Protein AF-E9HU15-F1 (afdb_monomer_lite)

Organism: Daphnia pulex (NCBI:txid6669)

pLDDT: mean 84.48, std 13.47, range [35.84, 94.94]

Secondary structure (DSSP, 8-state):
-------SEEEEE---GGG-HHHHHHSTT--SSHHHHHHHHHHTHHHHHHHHHHHHHHHIIIIIHHHS-EEEEEEEEE--SSSS-EEEEEEEETT--SHHHHHHHHHHHHHHHHHHT-HHHHTTS-HHHHHHHHHHHHHHHHHHTT-------PPP----

Structure (mmCIF, N/CA/C/O backbone):
data_AF-E9HU15-F1
#
_entry.id   AF-E9HU15-F1
#
loop_
_atom_site.group_PDB
_atom_site.id
_atom_site.type_symbol
_atom_site.label_atom_id
_atom_site.label_alt_id
_atom_site.label_comp_id
_atom_site.label_asym_id
_atom_site.label_entity_id
_atom_site.label_seq_id
_atom_site.pdbx_PDB_ins_code
_atom_site.Cartn_x
_atom_site.Cartn_y
_atom_site.Cartn_z
_atom_site.occupancy
_atom_site.B_iso_or_equiv
_atom_site.auth_seq_id
_atom_site.auth_comp_id
_atom_site.auth_asym_id
_atom_site.auth_atom_id
_atom_site.pdbx_PDB_model_num
ATOM 1 N N . MET A 1 1 ? -21.144 1.576 -4.365 1.00 52.25 1 MET A N 1
ATOM 2 C CA . MET A 1 1 ? -19.804 1.026 -4.049 1.00 52.25 1 MET A CA 1
ATOM 3 C C . MET A 1 1 ? -19.898 0.288 -2.727 1.00 52.25 1 MET A C 1
ATOM 5 O O . MET A 1 1 ? -20.502 0.827 -1.812 1.00 52.25 1 MET A O 1
ATOM 9 N N . GLN A 1 2 ? -19.369 -0.933 -2.640 1.00 74.06 2 GLN A N 1
ATOM 10 C CA . GLN A 1 2 ? -19.404 -1.744 -1.419 1.00 74.06 2 GLN A CA 1
ATOM 11 C C . GLN A 1 2 ? -18.065 -1.609 -0.682 1.00 74.06 2 GLN A C 1
ATOM 13 O O . GLN A 1 2 ? -17.012 -1.780 -1.296 1.00 74.06 2 GLN A O 1
ATOM 18 N N . GLN A 1 3 ? -18.098 -1.280 0.610 1.00 79.62 3 GLN A N 1
ATOM 19 C CA . GLN A 1 3 ? -16.902 -1.211 1.453 1.00 79.62 3 GLN A CA 1
ATOM 20 C C . GLN A 1 3 ? -16.313 -2.621 1.640 1.00 79.62 3 GLN A C 1
ATOM 22 O O . GLN A 1 3 ? -17.047 -3.558 1.942 1.00 79.62 3 GLN A O 1
ATOM 27 N N . LYS A 1 4 ? -14.995 -2.776 1.446 1.00 83.12 4 LYS A N 1
ATOM 28 C CA . LYS A 1 4 ? -14.285 -4.076 1.416 1.00 83.12 4 LYS A CA 1
ATOM 29 C C . LYS A 1 4 ? -13.717 -4.540 2.773 1.00 83.12 4 LYS A C 1
ATOM 31 O O . LYS A 1 4 ? -13.042 -5.560 2.830 1.00 83.12 4 LYS A O 1
ATOM 36 N N . GLY A 1 5 ? -14.016 -3.829 3.862 1.00 85.69 5 GLY A N 1
ATOM 37 C CA . GLY A 1 5 ? -13.499 -4.135 5.204 1.00 85.69 5 GLY A CA 1
ATOM 38 C C . GLY A 1 5 ? -12.056 -3.665 5.436 1.00 85.69 5 GLY A C 1
ATOM 39 O O . GLY A 1 5 ? -11.519 -2.878 4.656 1.00 85.69 5 GLY A O 1
ATOM 40 N N . LEU A 1 6 ? -11.450 -4.108 6.543 1.00 89.12 6 LEU A N 1
ATOM 41 C CA . LEU A 1 6 ? -10.059 -3.801 6.906 1.00 89.12 6 LEU A CA 1
ATOM 42 C C . LEU A 1 6 ? -9.081 -4.671 6.114 1.00 89.12 6 LEU A C 1
ATOM 44 O O . LEU A 1 6 ? -9.327 -5.861 5.924 1.00 89.12 6 LEU A O 1
ATOM 48 N N . GLY A 1 7 ? -7.961 -4.086 5.696 1.00 90.31 7 GLY A N 1
ATOM 49 C CA . GLY A 1 7 ? -6.851 -4.842 5.121 1.00 90.31 7 GLY A CA 1
ATOM 50 C C . GLY A 1 7 ? -5.990 -5.520 6.183 1.00 90.31 7 GLY A C 1
ATOM 51 O O . GLY A 1 7 ? -5.986 -5.127 7.346 1.00 90.31 7 GLY A O 1
ATOM 52 N N . THR A 1 8 ? -5.237 -6.523 5.748 1.00 90.81 8 THR A N 1
ATOM 53 C CA . THR A 1 8 ? -4.236 -7.244 6.542 1.00 90.81 8 THR A CA 1
ATOM 54 C C . THR A 1 8 ? -2.963 -6.423 6.719 1.00 90.81 8 THR A C 1
ATOM 56 O O . THR A 1 8 ? -2.387 -6.413 7.802 1.00 90.81 8 THR A O 1
ATOM 59 N N . ALA A 1 9 ? -2.510 -5.736 5.667 1.00 87.44 9 ALA A N 1
ATOM 60 C CA . ALA A 1 9 ? -1.268 -4.972 5.702 1.00 87.44 9 ALA A CA 1
ATOM 61 C C . ALA A 1 9 ? -1.356 -3.693 4.868 1.00 87.44 9 ALA A C 1
ATOM 63 O O . ALA A 1 9 ? -2.019 -3.647 3.827 1.00 87.44 9 ALA A O 1
ATOM 64 N N . PHE A 1 10 ? -0.644 -2.670 5.333 1.00 88.25 10 PHE A N 1
ATOM 65 C CA . PHE A 1 10 ? -0.341 -1.463 4.576 1.00 88.25 10 PHE A CA 1
ATOM 66 C C . PHE A 1 10 ? 1.046 -1.602 3.947 1.00 88.25 10 PHE A C 1
ATOM 68 O O . PHE A 1 10 ? 1.939 -2.209 4.538 1.00 88.25 10 PHE A O 1
ATOM 75 N N . PHE A 1 11 ? 1.235 -1.035 2.762 1.00 87.69 11 PHE A N 1
ATOM 76 C CA . PHE A 1 11 ? 2.534 -1.001 2.107 1.00 87.69 11 PHE A CA 1
ATOM 77 C C . PHE A 1 11 ? 2.791 0.348 1.443 1.00 87.69 11 PHE A C 1
ATOM 79 O O . PHE A 1 11 ? 1.875 1.017 0.955 1.00 87.69 11 PHE A O 1
ATOM 86 N N . THR A 1 12 ? 4.076 0.668 1.334 1.00 88.81 12 THR A N 1
ATOM 87 C CA . THR A 1 12 ? 4.590 1.738 0.485 1.00 88.81 12 THR A CA 1
ATOM 88 C C . THR A 1 12 ? 5.645 1.142 -0.434 1.00 88.81 12 THR A C 1
ATOM 90 O O . THR A 1 12 ? 6.555 0.455 0.025 1.00 88.81 12 THR A O 1
ATOM 93 N N . VAL A 1 13 ? 5.535 1.399 -1.735 1.00 87.81 13 VAL A N 1
ATOM 94 C CA . VAL A 1 13 ? 6.562 1.036 -2.716 1.00 87.81 13 VAL A CA 1
ATOM 95 C C . VAL A 1 13 ? 7.114 2.312 -3.3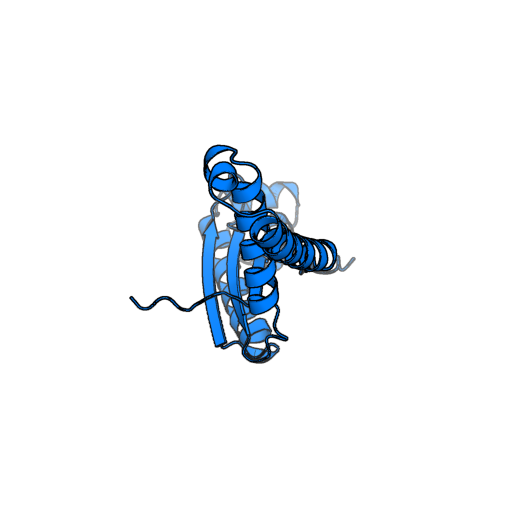26 1.00 87.81 13 VAL A C 1
ATOM 97 O O . VAL A 1 13 ? 6.371 3.111 -3.894 1.00 87.81 13 VAL A O 1
ATOM 100 N N . SER A 1 14 ? 8.425 2.487 -3.218 1.00 86.69 14 SER A N 1
ATOM 101 C CA . SER A 1 14 ? 9.177 3.551 -3.875 1.00 86.69 14 SER A CA 1
ATOM 102 C C . SER A 1 14 ? 10.130 2.958 -4.907 1.00 86.69 14 SER A C 1
ATOM 104 O O . SER A 1 14 ? 10.404 1.754 -4.919 1.00 86.69 14 SER A O 1
ATOM 106 N N . PHE A 1 15 ? 10.629 3.803 -5.803 1.00 86.00 15 PHE A N 1
ATOM 107 C CA . PHE A 1 15 ? 11.516 3.372 -6.869 1.00 86.00 15 PHE A CA 1
ATOM 108 C C . PHE A 1 15 ? 12.738 4.267 -6.962 1.00 86.00 15 PHE A C 1
ATOM 110 O O . PHE A 1 15 ? 12.636 5.480 -7.097 1.00 86.00 15 PHE A O 1
ATOM 117 N N . ALA A 1 16 ? 13.909 3.635 -6.897 1.00 87.44 16 ALA A N 1
ATOM 118 C CA . ALA A 1 16 ? 15.199 4.286 -7.073 1.00 87.44 16 ALA A CA 1
ATOM 119 C C . ALA A 1 16 ? 15.486 4.493 -8.570 1.00 87.44 16 ALA A C 1
ATOM 121 O O . ALA A 1 16 ? 16.390 3.879 -9.141 1.00 87.44 16 ALA A O 1
ATOM 122 N N . ASP A 1 17 ? 14.680 5.331 -9.211 1.00 86.94 17 ASP A N 1
ATOM 123 C CA . ASP A 1 17 ? 14.715 5.628 -10.643 1.00 86.94 17 ASP A CA 1
ATOM 124 C C . ASP A 1 17 ? 16.102 6.062 -11.140 1.00 86.94 17 ASP A C 1
ATOM 126 O O . ASP A 1 17 ? 16.618 5.449 -12.072 1.00 86.94 17 ASP A O 1
ATOM 130 N N . ASN A 1 18 ? 16.776 6.983 -10.443 1.00 86.81 18 ASN A N 1
ATOM 131 C CA . ASN A 1 18 ? 18.135 7.450 -10.778 1.00 86.81 18 ASN A CA 1
ATOM 132 C C . ASN A 1 18 ? 19.213 6.350 -10.708 1.00 86.81 18 ASN A C 1
ATOM 134 O O . ASN A 1 18 ? 20.322 6.491 -11.236 1.00 86.81 18 ASN A O 1
ATOM 138 N N . HIS A 1 19 ? 18.916 5.243 -10.029 1.00 86.62 19 HIS A N 1
ATOM 139 C CA . HIS A 1 19 ? 19.810 4.095 -9.897 1.00 86.62 19 HIS A CA 1
ATOM 140 C C . HIS A 1 19 ? 19.419 2.937 -10.825 1.00 86.62 19 HIS A C 1
ATOM 142 O O . HIS A 1 19 ? 20.127 1.932 -10.891 1.00 86.62 19 HIS A O 1
ATOM 148 N N . SER A 1 20 ? 18.322 3.063 -11.574 1.00 87.50 20 SER A N 1
ATOM 149 C CA . SER A 1 20 ? 17.823 2.012 -12.455 1.00 87.50 20 SER A CA 1
ATOM 150 C C . SER A 1 20 ? 18.496 2.068 -13.827 1.00 87.50 20 SER A C 1
ATOM 152 O 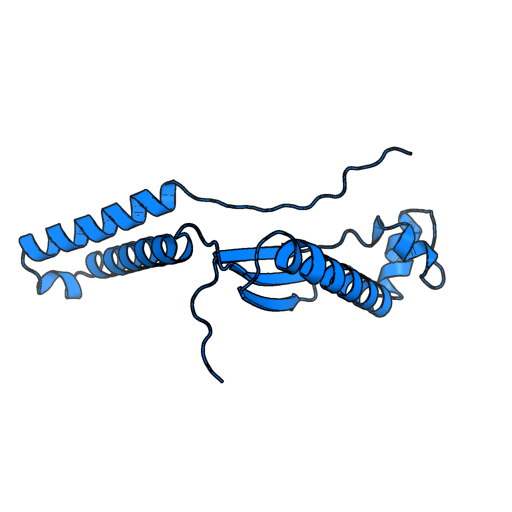O . SER A 1 20 ? 18.044 2.775 -14.726 1.00 87.50 20 SER A O 1
ATOM 154 N N . TYR A 1 21 ? 19.548 1.267 -14.027 1.00 87.62 21 TYR A N 1
ATOM 155 C CA . TYR A 1 21 ? 20.218 1.139 -15.331 1.00 87.62 21 TYR A CA 1
ATOM 156 C C . TYR A 1 21 ? 19.252 0.791 -16.471 1.00 87.62 21 TYR A C 1
ATOM 158 O O . TYR A 1 21 ? 19.331 1.387 -17.541 1.00 87.62 21 TYR A O 1
ATOM 166 N N . ASP A 1 22 ? 18.299 -0.112 -16.228 1.00 89.94 22 ASP A N 1
ATOM 167 C CA . ASP A 1 22 ? 17.297 -0.506 -17.227 1.00 89.94 22 ASP A CA 1
ATOM 168 C C . ASP A 1 22 ? 16.396 0.662 -17.636 1.00 89.94 22 ASP A C 1
ATOM 170 O O . ASP A 1 22 ? 16.039 0.786 -18.802 1.00 89.94 22 ASP A O 1
ATOM 174 N N . LEU A 1 23 ? 16.050 1.536 -16.685 1.00 90.88 23 LEU A N 1
ATOM 175 C CA . LEU A 1 23 ? 15.239 2.718 -16.974 1.00 90.88 23 LEU A CA 1
ATOM 176 C C . LEU A 1 23 ? 16.023 3.671 -17.873 1.00 90.88 23 LEU A C 1
ATOM 178 O O . LEU A 1 23 ? 15.542 4.071 -18.928 1.00 90.88 23 LEU A O 1
ATOM 182 N N . HIS A 1 24 ? 17.258 3.985 -17.480 1.00 90.62 24 HIS A N 1
ATOM 183 C CA . HIS A 1 24 ? 18.102 4.900 -18.238 1.00 90.62 24 HIS A CA 1
ATOM 184 C C . HIS A 1 24 ? 18.519 4.337 -19.595 1.00 90.62 24 HIS A C 1
ATOM 186 O O . HIS A 1 24 ? 18.719 5.106 -20.521 1.00 90.62 24 HIS A O 1
ATOM 192 N N . ARG A 1 25 ? 18.578 3.016 -19.776 1.00 88.38 25 ARG A N 1
ATOM 193 C CA . ARG A 1 25 ? 18.761 2.415 -21.105 1.00 88.38 25 ARG A CA 1
ATOM 194 C C . ARG A 1 25 ? 17.582 2.698 -22.047 1.00 88.38 25 ARG A C 1
ATOM 196 O O . ARG A 1 25 ? 17.780 2.752 -23.256 1.00 88.38 25 ARG A O 1
ATOM 203 N N . LEU A 1 26 ? 16.370 2.825 -21.507 1.00 88.94 26 LEU A N 1
ATOM 204 C CA . LEU A 1 26 ? 15.131 3.003 -22.272 1.00 88.94 26 LEU A CA 1
ATOM 205 C C . LEU A 1 26 ? 14.720 4.477 -22.427 1.00 88.94 26 LEU A C 1
ATOM 207 O O . LEU A 1 26 ? 13.842 4.781 -23.232 1.00 88.94 26 LEU A O 1
ATOM 211 N N . MET A 1 27 ? 15.329 5.390 -21.666 1.00 89.06 27 MET A N 1
ATOM 212 C CA . MET A 1 27 ? 15.021 6.820 -21.708 1.00 89.06 27 MET A CA 1
ATOM 213 C C . MET A 1 27 ? 15.692 7.535 -22.895 1.00 89.06 27 MET A C 1
ATOM 215 O O . MET A 1 27 ? 16.867 7.286 -23.182 1.00 89.06 27 MET A O 1
ATOM 219 N N . PRO A 1 28 ? 15.013 8.514 -23.521 1.00 86.25 28 PRO A N 1
ATOM 220 C CA . PRO A 1 28 ? 15.658 9.477 -24.405 1.00 86.25 28 PRO A CA 1
ATOM 221 C C . PRO A 1 28 ? 16.751 10.237 -23.641 1.00 86.25 28 PRO A C 1
ATOM 223 O O . PRO A 1 28 ? 16.487 10.781 -22.569 1.00 86.25 28 PRO A O 1
ATOM 226 N N . ASN A 1 29 ? 17.968 10.283 -24.190 1.00 82.19 29 ASN A N 1
ATOM 227 C CA . ASN A 1 29 ? 19.154 10.881 -23.552 1.00 82.19 29 ASN A CA 1
ATOM 228 C C . ASN A 1 29 ? 19.563 10.233 -22.219 1.00 82.19 29 ASN A C 1
ATOM 230 O O . ASN A 1 29 ? 20.211 10.867 -21.383 1.00 82.19 29 ASN A O 1
ATOM 234 N N . GLY A 1 30 ? 19.204 8.965 -22.020 1.00 81.06 30 GLY A N 1
ATOM 235 C CA . GLY A 1 30 ? 19.674 8.211 -20.875 1.00 81.06 30 GLY A CA 1
ATOM 236 C C . GLY A 1 30 ? 21.200 8.103 -20.839 1.00 81.06 30 GLY A C 1
ATOM 237 O O . GLY A 1 30 ? 21.864 7.988 -21.868 1.00 81.06 30 GLY A O 1
ATOM 238 N N . SER A 1 31 ? 21.766 8.154 -19.634 1.00 79.19 31 SER A N 1
ATOM 239 C CA . SER A 1 31 ? 23.213 8.147 -19.421 1.00 79.19 31 SER A CA 1
ATOM 240 C C . SER A 1 31 ? 23.609 7.146 -18.343 1.00 79.19 31 SER A C 1
ATOM 242 O O . SER A 1 31 ? 22.867 6.905 -17.391 1.00 79.19 31 SER A O 1
ATOM 244 N N . ALA A 1 32 ? 24.807 6.574 -18.466 1.00 79.81 32 ALA A N 1
ATOM 245 C CA . ALA A 1 32 ? 25.421 5.796 -17.394 1.00 79.81 32 ALA A CA 1
ATOM 246 C C . ALA A 1 32 ? 25.971 6.702 -16.275 1.00 79.81 32 ALA A C 1
ATOM 248 O O . ALA A 1 32 ? 26.107 6.258 -15.131 1.00 79.81 32 ALA A O 1
ATOM 249 N N . GLU A 1 33 ? 26.233 7.982 -16.560 1.00 84.88 33 GLU A N 1
ATOM 250 C CA . GLU A 1 33 ? 26.778 8.930 -15.590 1.00 84.88 33 GLU A CA 1
ATOM 251 C C . GLU A 1 33 ? 25.704 9.349 -14.561 1.00 84.88 33 GLU A C 1
ATOM 253 O O . GLU A 1 33 ? 24.669 9.899 -14.948 1.00 84.88 33 GLU A O 1
ATOM 258 N N . PRO A 1 34 ? 25.924 9.150 -13.245 1.00 81.88 34 PRO A N 1
ATOM 259 C CA . PRO A 1 34 ? 24.920 9.435 -12.213 1.00 81.88 34 PRO A CA 1
ATOM 260 C C . PRO A 1 34 ? 24.359 10.866 -12.226 1.00 81.88 34 PRO A C 1
ATOM 262 O O . PRO A 1 34 ? 23.171 11.065 -11.983 1.00 81.88 34 PRO A O 1
ATOM 265 N N . LYS A 1 35 ? 25.190 11.870 -12.534 1.00 79.94 35 LYS A N 1
ATOM 266 C CA . LYS A 1 35 ? 24.763 13.280 -12.580 1.00 79.94 35 LYS A CA 1
ATOM 267 C C . LYS A 1 35 ? 23.794 13.559 -13.730 1.00 79.94 35 LYS A C 1
ATOM 269 O O . LYS A 1 35 ? 22.843 14.319 -13.562 1.00 79.94 35 LYS A O 1
ATOM 274 N N . LEU A 1 36 ? 24.018 12.915 -14.874 1.00 86.38 36 LEU A N 1
ATOM 275 C CA . LEU A 1 36 ? 23.176 13.058 -16.060 1.00 86.38 36 LEU A CA 1
ATOM 276 C C . LEU A 1 36 ? 21.875 12.258 -15.935 1.00 86.38 36 LEU A C 1
ATOM 278 O O . LEU A 1 36 ? 20.847 12.671 -16.467 1.00 86.38 36 LEU A O 1
ATOM 282 N N . ARG A 1 37 ? 21.882 11.160 -15.167 1.00 87.44 37 ARG A N 1
ATOM 283 C CA . ARG A 1 37 ? 20.687 10.352 -14.881 1.00 87.44 37 ARG A CA 1
ATOM 284 C C . ARG A 1 37 ? 19.571 11.161 -14.234 1.00 87.44 37 ARG A C 1
ATOM 286 O O . ARG A 1 37 ? 18.458 11.151 -14.745 1.00 87.44 37 ARG A O 1
ATOM 293 N N . TYR A 1 38 ? 19.883 11.937 -13.200 1.00 86.81 38 TYR A N 1
ATOM 294 C CA . TYR A 1 38 ? 18.898 12.799 -12.538 1.00 86.81 38 TYR A CA 1
ATOM 295 C C . TYR A 1 38 ? 18.239 13.802 -13.499 1.00 86.81 38 TYR A C 1
ATOM 297 O O . TYR A 1 38 ? 17.021 13.982 -13.492 1.00 86.81 38 TYR A O 1
ATOM 305 N N . GLN A 1 39 ? 19.038 14.438 -14.361 1.00 87.75 39 GLN A N 1
ATOM 306 C CA . GLN A 1 39 ? 18.539 15.395 -15.352 1.00 87.75 39 GLN A CA 1
ATOM 307 C C . GLN A 1 39 ? 17.668 14.703 -16.409 1.00 87.75 39 GLN A C 1
ATOM 309 O O . GLN A 1 39 ? 16.584 15.190 -16.723 1.00 87.75 39 GLN A O 1
ATOM 314 N N . SER A 1 40 ? 18.105 13.538 -16.899 1.00 87.44 40 SER A N 1
ATOM 315 C CA . SER A 1 40 ? 17.356 12.710 -17.848 1.00 87.44 40 SER A CA 1
ATOM 316 C C . SER A 1 40 ? 16.016 12.245 -17.275 1.00 87.44 40 SER A C 1
ATOM 318 O O . SER A 1 40 ? 15.018 12.287 -17.991 1.00 87.44 40 SER A O 1
ATOM 320 N N . THR A 1 41 ? 15.966 11.825 -16.008 1.00 88.50 41 THR A N 1
ATOM 321 C CA . THR A 1 41 ? 14.717 11.436 -15.336 1.00 88.50 41 THR A CA 1
ATOM 322 C C . THR A 1 41 ? 13.771 12.624 -15.226 1.00 88.50 41 THR A C 1
ATOM 324 O O . THR A 1 41 ? 12.618 12.520 -15.626 1.00 88.50 41 THR A O 1
ATOM 327 N N . ASN A 1 42 ? 14.251 13.774 -14.742 1.00 87.06 42 ASN A N 1
ATOM 328 C CA . ASN A 1 42 ? 13.408 14.959 -14.569 1.00 87.06 42 ASN A CA 1
ATOM 329 C C . ASN A 1 42 ? 12.879 15.515 -15.897 1.00 87.06 42 ASN A C 1
ATOM 331 O O . ASN A 1 42 ? 11.751 15.997 -15.955 1.00 87.06 42 ASN A O 1
ATOM 335 N N . ALA A 1 43 ? 13.661 15.421 -16.974 1.00 88.56 43 ALA A N 1
ATOM 336 C CA . ALA A 1 43 ? 13.198 15.779 -18.312 1.00 88.56 43 ALA A CA 1
ATOM 337 C C . ALA A 1 43 ? 12.134 14.802 -18.851 1.00 88.56 43 ALA A C 1
ATOM 339 O O . ALA A 1 43 ? 11.350 15.164 -19.724 1.00 88.56 43 ALA A O 1
ATOM 340 N N . ASN A 1 44 ? 12.087 13.573 -18.326 1.00 89.25 44 ASN A N 1
ATOM 341 C CA . ASN A 1 44 ? 11.238 12.489 -18.813 1.00 89.25 44 ASN A CA 1
ATOM 342 C C . ASN A 1 44 ? 10.432 11.814 -17.684 1.00 89.25 44 ASN A C 1
ATOM 344 O O . ASN A 1 44 ? 10.300 10.588 -17.666 1.00 89.25 44 ASN A O 1
ATOM 348 N N . LEU A 1 45 ? 9.871 12.595 -16.749 1.00 88.94 45 LEU A N 1
ATOM 349 C CA . LEU A 1 45 ? 9.161 12.061 -15.569 1.00 88.94 45 LEU A CA 1
ATOM 350 C C . LEU A 1 45 ? 8.037 11.088 -15.938 1.00 88.94 45 LEU A C 1
ATOM 352 O O . LEU A 1 45 ? 7.901 10.039 -15.323 1.00 88.94 45 LEU A O 1
ATOM 356 N N . HIS A 1 46 ? 7.298 11.379 -17.007 1.00 90.00 46 HIS A N 1
ATOM 357 C CA . HIS A 1 46 ? 6.238 10.509 -17.518 1.00 90.00 46 HIS A CA 1
ATOM 358 C C . HIS A 1 46 ? 6.729 9.092 -17.873 1.00 90.00 46 HIS A C 1
ATOM 360 O O . HIS A 1 46 ? 5.991 8.127 -17.680 1.00 90.00 46 HIS A O 1
ATOM 366 N N . LEU A 1 47 ? 7.971 8.938 -18.354 1.00 91.94 47 LEU A N 1
ATOM 367 C CA . LEU A 1 47 ? 8.563 7.624 -18.628 1.00 91.94 47 LEU A CA 1
ATOM 368 C C . LEU A 1 47 ? 8.975 6.913 -17.342 1.00 91.94 47 LEU A C 1
ATOM 370 O O . LEU A 1 47 ? 8.784 5.703 -17.234 1.00 91.94 47 LEU A O 1
ATOM 374 N N . ALA A 1 48 ? 9.523 7.650 -16.373 1.00 91.12 48 ALA A N 1
ATOM 375 C CA . ALA A 1 48 ? 9.860 7.103 -15.063 1.00 91.12 48 ALA A CA 1
ATOM 376 C C . ALA A 1 48 ? 8.600 6.601 -14.335 1.00 91.12 48 ALA A C 1
ATOM 378 O O . ALA A 1 48 ? 8.580 5.468 -13.853 1.00 91.12 48 ALA A O 1
ATOM 379 N N . ASP A 1 49 ? 7.528 7.395 -14.358 1.00 92.50 49 ASP A N 1
ATOM 380 C CA . ASP A 1 49 ? 6.227 7.076 -13.768 1.00 92.50 49 ASP A CA 1
ATOM 381 C C . ASP A 1 49 ? 5.565 5.877 -14.453 1.00 92.50 49 ASP A C 1
ATOM 383 O O . ASP A 1 49 ? 5.079 4.960 -13.783 1.00 92.50 49 ASP A O 1
ATOM 387 N N . TRP A 1 50 ? 5.576 5.840 -15.789 1.00 93.00 50 TRP A N 1
ATOM 388 C CA . TRP A 1 50 ? 5.055 4.706 -16.553 1.00 93.00 50 TRP A CA 1
ATOM 389 C C . TRP A 1 50 ? 5.830 3.421 -16.247 1.00 93.00 50 TRP A C 1
ATOM 391 O O . TRP A 1 50 ? 5.235 2.385 -15.943 1.00 93.00 50 TRP A O 1
ATOM 401 N N . TYR A 1 51 ? 7.161 3.493 -16.265 1.00 93.50 51 TYR A N 1
ATOM 402 C CA . TYR A 1 51 ? 8.022 2.345 -16.005 1.00 93.50 51 TYR A CA 1
ATOM 403 C C . TYR A 1 51 ? 7.855 1.818 -14.576 1.00 93.50 51 TYR A C 1
ATOM 405 O O . TYR A 1 51 ? 7.776 0.604 -14.361 1.00 93.50 51 TYR A O 1
ATOM 413 N N . PHE A 1 52 ? 7.757 2.719 -13.594 1.00 92.62 52 PHE A N 1
ATOM 414 C CA . PHE A 1 52 ? 7.437 2.351 -12.221 1.00 92.62 52 PHE A CA 1
ATOM 415 C C . PHE A 1 52 ? 6.067 1.683 -12.122 1.00 92.62 52 PHE A C 1
ATOM 417 O O . PHE A 1 52 ? 5.960 0.617 -11.519 1.00 92.62 52 PHE A O 1
ATOM 424 N N . SER A 1 53 ? 5.039 2.264 -12.745 1.00 93.81 53 SER A N 1
ATOM 425 C CA . SER A 1 53 ? 3.677 1.720 -12.734 1.00 93.81 53 SER A CA 1
ATOM 426 C C . SER A 1 53 ? 3.634 0.295 -13.284 1.00 93.81 53 SER A C 1
ATOM 428 O O . SER A 1 53 ? 2.965 -0.570 -12.718 1.00 93.81 53 SER A O 1
ATOM 430 N N . GLU A 1 54 ? 4.399 0.021 -14.342 1.00 94.56 54 GLU A N 1
ATOM 431 C CA . GLU A 1 54 ? 4.480 -1.308 -14.942 1.00 94.56 54 GLU A CA 1
ATOM 432 C C . GLU A 1 54 ? 5.229 -2.309 -14.049 1.00 94.56 54 GLU A C 1
ATOM 434 O O . GLU A 1 54 ? 4.753 -3.428 -13.826 1.00 94.56 54 GLU A O 1
ATOM 439 N N . LYS A 1 55 ? 6.358 -1.902 -13.452 1.00 93.06 55 LYS A N 1
ATOM 440 C CA . LYS A 1 55 ? 7.063 -2.726 -12.456 1.00 93.06 55 LYS A CA 1
ATOM 441 C C . LYS A 1 55 ? 6.188 -3.032 -11.250 1.00 93.06 55 LYS A C 1
ATOM 443 O O . LYS A 1 55 ? 6.147 -4.178 -10.803 1.00 93.06 55 LYS A O 1
ATOM 448 N N . LEU A 1 56 ? 5.471 -2.031 -10.750 1.00 92.94 56 LEU A N 1
ATOM 449 C CA . LEU A 1 56 ? 4.555 -2.177 -9.633 1.00 92.94 56 LEU A CA 1
ATOM 450 C C . LEU A 1 56 ? 3.440 -3.163 -9.982 1.00 92.94 56 LEU A C 1
ATOM 452 O O . LEU A 1 56 ? 3.190 -4.087 -9.217 1.00 92.94 56 LEU A O 1
ATOM 456 N N . ARG A 1 57 ? 2.821 -3.036 -11.160 1.00 94.94 57 ARG A N 1
ATOM 457 C CA . ARG A 1 57 ? 1.777 -3.955 -11.636 1.00 94.94 57 ARG A CA 1
ATOM 458 C C . ARG A 1 57 ? 2.258 -5.408 -11.648 1.00 94.94 57 ARG A C 1
ATOM 460 O O . ARG A 1 57 ? 1.541 -6.296 -11.184 1.00 94.94 57 ARG A O 1
ATOM 467 N N . LEU A 1 58 ? 3.465 -5.655 -12.160 1.00 94.75 58 LEU A N 1
ATOM 468 C CA . LEU A 1 58 ? 4.074 -6.988 -12.169 1.00 94.75 58 LEU A CA 1
ATOM 469 C C . LEU A 1 58 ? 4.369 -7.487 -10.752 1.00 94.75 58 LEU A C 1
ATOM 471 O O . LEU A 1 58 ? 4.017 -8.619 -10.423 1.00 94.75 58 LEU A O 1
ATOM 475 N N . PHE A 1 59 ? 4.955 -6.639 -9.907 1.00 92.44 59 PHE A N 1
ATOM 476 C CA . PHE A 1 59 ? 5.215 -6.958 -8.507 1.00 92.44 59 PHE A CA 1
ATOM 477 C C . PHE A 1 59 ? 3.924 -7.348 -7.780 1.00 92.44 59 PHE A C 1
ATOM 479 O O . PHE A 1 59 ? 3.861 -8.424 -7.196 1.00 92.44 59 PHE A O 1
ATOM 486 N N . MET A 1 60 ? 2.859 -6.551 -7.893 1.00 92.62 60 MET A N 1
ATOM 487 C CA . MET A 1 60 ? 1.575 -6.849 -7.256 1.00 92.62 60 MET A CA 1
ATOM 488 C C . MET A 1 60 ? 0.978 -8.173 -7.730 1.00 92.62 60 MET A C 1
ATOM 490 O O . MET A 1 60 ? 0.508 -8.971 -6.918 1.00 92.62 60 MET A O 1
ATOM 494 N N . LYS A 1 61 ? 1.017 -8.425 -9.044 1.00 93.31 61 LYS A N 1
ATOM 495 C CA . LYS A 1 61 ? 0.493 -9.659 -9.636 1.00 93.31 61 LYS A CA 1
ATOM 496 C C . LYS A 1 61 ? 1.225 -10.892 -9.108 1.00 93.31 61 LYS A C 1
ATOM 498 O O . LYS A 1 61 ? 0.578 -11.876 -8.767 1.00 93.31 61 LYS A O 1
ATOM 503 N N . HIS A 1 62 ? 2.555 -10.856 -9.084 1.00 94.56 62 HIS A N 1
ATOM 504 C CA . HIS A 1 62 ? 3.361 -12.038 -8.787 1.00 94.56 62 HIS A CA 1
ATOM 505 C C . HIS A 1 62 ? 3.624 -12.223 -7.296 1.00 94.56 62 HIS A C 1
ATOM 507 O O . HIS A 1 62 ? 3.543 -13.345 -6.814 1.00 94.56 62 HIS A O 1
ATOM 513 N N . PHE A 1 63 ? 3.890 -11.147 -6.561 1.00 91.81 63 PHE A N 1
ATOM 514 C CA . PHE A 1 63 ? 4.191 -11.226 -5.138 1.00 91.81 63 PHE A CA 1
ATOM 515 C C . PHE A 1 63 ? 2.914 -11.383 -4.309 1.00 91.81 63 PHE A C 1
ATOM 517 O O . PHE A 1 63 ? 2.672 -12.444 -3.743 1.00 91.81 63 PHE A O 1
ATOM 524 N N . PHE A 1 64 ? 2.041 -10.373 -4.290 1.00 91.06 64 PHE A N 1
ATOM 525 C CA . PHE A 1 64 ? 0.804 -10.471 -3.512 1.00 91.06 64 PHE A CA 1
ATOM 526 C C . PHE A 1 64 ? -0.154 -11.505 -4.107 1.00 91.06 64 PHE A C 1
ATOM 528 O O . PHE A 1 64 ? -0.616 -12.396 -3.397 1.00 91.06 64 PHE A O 1
ATOM 535 N N . GLY A 1 65 ? -0.419 -11.421 -5.414 1.00 91.50 65 GLY A N 1
ATOM 536 C CA . GLY A 1 65 ? -1.343 -12.335 -6.090 1.00 91.50 65 GLY A CA 1
ATOM 537 C C . GLY A 1 65 ? -0.831 -13.771 -6.222 1.00 91.50 65 GLY A C 1
ATOM 538 O O . GLY A 1 65 ? -1.635 -14.697 -6.203 1.00 91.50 65 GLY A O 1
ATOM 539 N N . GLY A 1 66 ? 0.484 -13.966 -6.356 1.00 92.31 66 GLY A N 1
ATOM 540 C CA . GLY A 1 66 ? 1.078 -15.284 -6.599 1.00 92.31 66 GLY A CA 1
ATOM 541 C C . GLY A 1 66 ? 1.655 -15.973 -5.362 1.00 92.31 66 GLY A C 1
ATOM 542 O O . GLY A 1 66 ? 1.673 -17.199 -5.331 1.00 92.31 66 GLY A O 1
ATOM 543 N N . CYS A 1 67 ? 2.115 -15.225 -4.352 1.00 92.62 67 CYS A N 1
ATOM 544 C CA . CYS A 1 67 ? 2.791 -15.799 -3.181 1.00 92.62 67 CYS A CA 1
ATOM 545 C C . CYS A 1 67 ? 2.005 -15.660 -1.871 1.00 92.62 67 CYS A C 1
ATOM 547 O O . CYS A 1 67 ? 2.196 -16.483 -0.981 1.00 92.62 67 CYS A O 1
ATOM 549 N N . LEU A 1 68 ? 1.157 -14.636 -1.725 1.00 90.31 68 LEU A N 1
ATOM 550 C CA . LEU A 1 68 ? 0.534 -14.284 -0.438 1.00 90.31 68 LEU A CA 1
ATOM 551 C C . LEU A 1 68 ? -0.987 -14.510 -0.386 1.00 90.31 68 LEU A C 1
ATOM 553 O O . LEU A 1 68 ? -1.631 -14.032 0.538 1.00 90.31 68 LEU A O 1
ATOM 557 N N . ASP A 1 69 ? -1.554 -15.232 -1.357 1.00 92.31 69 ASP A N 1
ATOM 558 C CA . ASP A 1 69 ? -2.997 -15.518 -1.470 1.00 92.31 69 ASP A CA 1
ATOM 559 C C . ASP A 1 69 ? -3.877 -14.267 -1.279 1.00 92.31 69 ASP A C 1
ATOM 561 O O . ASP A 1 69 ? -4.693 -14.145 -0.358 1.00 92.31 69 ASP A O 1
ATOM 565 N N . LEU A 1 70 ? -3.662 -13.294 -2.167 1.00 94.38 70 LEU A N 1
ATOM 566 C CA . LEU A 1 70 ? -4.382 -12.028 -2.172 1.00 94.38 70 LEU A CA 1
ATOM 567 C C . LEU A 1 70 ? -5.900 -12.233 -2.319 1.00 94.38 70 LEU A C 1
ATOM 569 O O . LEU A 1 70 ? -6.373 -12.880 -3.255 1.00 94.38 70 LEU A O 1
ATOM 573 N N . GLU A 1 71 ? -6.672 -11.609 -1.431 1.00 94.31 71 GLU A N 1
ATOM 574 C CA . GLU A 1 71 ? -8.128 -11.514 -1.548 1.00 94.31 71 GLU A CA 1
ATOM 575 C C . GLU A 1 71 ? -8.522 -10.270 -2.346 1.00 94.31 71 GLU A C 1
ATOM 577 O O . GLU A 1 71 ? -9.193 -10.346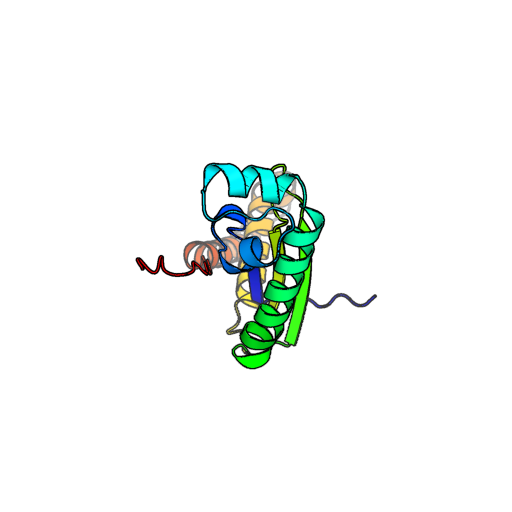 -3.376 1.00 94.31 71 GLU A O 1
ATOM 582 N N . TRP A 1 72 ? -8.074 -9.108 -1.879 1.00 94.44 72 TRP A N 1
ATOM 583 C CA . TRP A 1 72 ? -8.247 -7.841 -2.569 1.00 94.44 72 TRP A CA 1
ATOM 584 C C . TRP A 1 72 ? -7.106 -6.894 -2.226 1.00 94.44 72 TRP A C 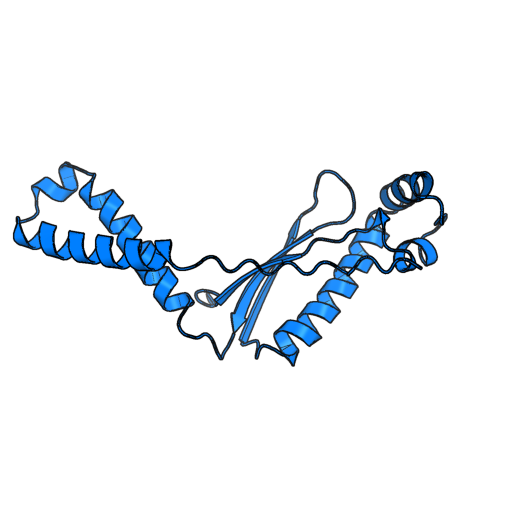1
ATOM 586 O O . TRP A 1 72 ? -6.473 -6.982 -1.175 1.00 94.44 72 TRP A O 1
ATOM 596 N N . MET A 1 73 ? -6.857 -5.955 -3.127 1.00 93.62 73 MET A N 1
ATOM 597 C CA . MET A 1 73 ? -5.878 -4.899 -2.938 1.00 93.62 73 MET A CA 1
ATOM 598 C C . MET A 1 73 ? -6.452 -3.591 -3.451 1.00 93.62 73 MET A C 1
ATOM 600 O O . MET A 1 73 ? -7.166 -3.560 -4.454 1.00 93.62 73 MET A O 1
ATOM 604 N N . TRP A 1 74 ? -6.085 -2.511 -2.781 1.00 93.81 74 TRP A N 1
ATOM 605 C CA . TRP A 1 74 ? -6.285 -1.163 -3.273 1.00 93.81 74 TRP A CA 1
ATOM 606 C C . TRP A 1 74 ? -5.002 -0.369 -3.072 1.00 93.81 74 TRP A C 1
ATOM 608 O O . TRP A 1 74 ? -4.366 -0.469 -2.025 1.00 93.81 74 TRP A O 1
ATOM 618 N N . TYR A 1 75 ? -4.613 0.415 -4.067 1.00 94.00 75 TYR A N 1
ATOM 619 C CA . TYR A 1 75 ? -3.469 1.304 -3.956 1.00 94.00 75 TYR A CA 1
ATOM 620 C C . TYR A 1 75 ? -3.688 2.560 -4.784 1.00 94.00 75 TYR A C 1
ATOM 622 O O . TYR A 1 75 ? -4.506 2.592 -5.706 1.00 94.00 75 TYR A O 1
ATOM 630 N N . ARG A 1 76 ? -2.932 3.595 -4.439 1.00 94.69 76 ARG A N 1
ATOM 631 C CA . ARG A 1 76 ? -2.891 4.873 -5.137 1.00 94.69 76 ARG A CA 1
ATOM 632 C C . ARG A 1 76 ? -1.447 5.263 -5.414 1.00 94.69 76 ARG A C 1
ATOM 634 O O . ARG A 1 76 ? -0.546 4.892 -4.661 1.00 94.69 76 ARG A O 1
ATOM 641 N N . PHE A 1 77 ? -1.262 6.050 -6.461 1.00 93.38 77 PHE A N 1
ATOM 642 C CA . PHE A 1 77 ? -0.006 6.736 -6.724 1.00 93.38 77 PHE A CA 1
ATOM 643 C C . PHE A 1 77 ? -0.001 8.097 -6.042 1.00 93.38 77 PHE A C 1
ATOM 645 O O . PHE A 1 77 ? -1.043 8.745 -5.919 1.00 93.38 77 PHE A O 1
ATOM 652 N N . GLU A 1 78 ? 1.174 8.525 -5.612 1.00 91.06 78 GLU A N 1
ATOM 653 C CA . GLU A 1 78 ? 1.385 9.830 -5.011 1.00 91.06 78 GLU A CA 1
ATOM 654 C C . GLU A 1 78 ? 2.671 10.436 -5.583 1.00 91.06 78 GLU A C 1
ATOM 656 O O . GLU A 1 78 ? 3.737 9.811 -5.604 1.00 91.06 78 GLU A O 1
ATOM 661 N N . TRP A 1 79 ? 2.526 11.646 -6.129 1.00 86.88 79 TRP A N 1
ATOM 662 C CA . TRP A 1 79 ? 3.629 12.412 -6.694 1.00 86.88 79 TRP A CA 1
ATOM 663 C C . TRP A 1 79 ? 4.385 13.096 -5.571 1.00 86.88 79 TRP A C 1
ATOM 665 O O . TRP A 1 79 ? 3.827 13.890 -4.812 1.00 86.88 79 TRP A O 1
ATOM 675 N N . GLN A 1 80 ? 5.675 12.804 -5.496 1.00 74.25 80 GLN A N 1
ATOM 676 C CA . GLN A 1 80 ? 6.580 13.483 -4.592 1.00 74.25 80 GLN A CA 1
ATOM 677 C C . GLN A 1 80 ? 7.229 14.672 -5.309 1.00 74.25 80 GLN A C 1
ATOM 679 O O . GLN A 1 80 ? 7.293 14.728 -6.534 1.00 74.25 80 GLN A O 1
ATOM 684 N N . SER A 1 81 ? 7.746 15.639 -4.549 1.00 70.56 81 SER A N 1
ATOM 685 C CA . SER A 1 81 ? 8.396 16.840 -5.101 1.00 70.56 81 SER A CA 1
ATOM 686 C C . SER A 1 81 ? 9.665 16.558 -5.916 1.00 70.56 81 SER A C 1
ATOM 688 O O . SER A 1 81 ? 10.242 17.477 -6.496 1.00 70.56 81 SER A O 1
ATOM 690 N N . ARG A 1 82 ? 10.135 15.308 -5.931 1.00 68.31 82 ARG A N 1
ATOM 691 C CA . ARG A 1 82 ? 11.326 14.863 -6.647 1.00 68.31 82 ARG A CA 1
ATOM 692 C C . ARG A 1 82 ? 11.032 13.503 -7.265 1.00 68.31 82 ARG A C 1
ATOM 694 O O . ARG A 1 82 ? 10.481 12.649 -6.571 1.00 68.31 82 ARG A O 1
ATOM 701 N N . THR A 1 83 ? 11.515 13.307 -8.494 1.00 73.19 83 THR A N 1
ATOM 702 C CA . THR A 1 83 ? 11.644 11.993 -9.151 1.00 73.19 83 THR A CA 1
ATOM 703 C C . THR A 1 83 ? 10.328 11.234 -9.372 1.00 73.19 83 THR A C 1
ATOM 705 O O . THR A 1 83 ? 9.254 11.826 -9.279 1.00 73.19 83 THR A O 1
ATOM 708 N N . ALA A 1 84 ? 10.423 9.955 -9.748 1.00 81.50 84 ALA A N 1
ATOM 709 C CA . ALA A 1 84 ? 9.284 9.078 -10.000 1.00 81.50 84 ALA A CA 1
ATOM 710 C C . ALA A 1 84 ? 8.301 9.001 -8.817 1.00 81.50 84 ALA A C 1
ATOM 712 O O . ALA A 1 84 ? 8.686 9.095 -7.648 1.00 81.50 84 ALA A O 1
ATOM 713 N N . ILE A 1 85 ? 7.027 8.768 -9.135 1.00 90.19 85 ILE A N 1
ATOM 714 C CA . ILE A 1 85 ? 5.957 8.515 -8.158 1.00 90.19 85 ILE A CA 1
ATOM 715 C C . ILE A 1 85 ? 6.273 7.358 -7.198 1.00 90.19 85 ILE A C 1
ATOM 717 O O . ILE A 1 85 ? 6.979 6.405 -7.534 1.00 90.19 85 ILE A O 1
ATOM 721 N N . HIS A 1 86 ? 5.662 7.398 -6.014 1.00 89.88 86 HIS A N 1
ATOM 722 C CA . HIS A 1 86 ? 5.565 6.241 -5.124 1.00 89.88 86 HIS A CA 1
ATOM 723 C C . HIS A 1 86 ? 4.120 5.733 -5.061 1.00 89.88 86 HIS A C 1
ATOM 725 O O . HIS A 1 86 ? 3.174 6.426 -5.444 1.00 89.88 86 HIS A O 1
ATOM 731 N N . ALA A 1 87 ? 3.938 4.508 -4.573 1.00 91.75 87 ALA A N 1
ATOM 732 C CA . ALA A 1 87 ? 2.623 3.918 -4.376 1.00 91.75 87 ALA A CA 1
ATOM 733 C C . ALA A 1 87 ? 2.385 3.573 -2.910 1.00 91.75 87 ALA A C 1
ATOM 735 O O . ALA A 1 87 ? 3.227 2.946 -2.270 1.00 91.75 87 ALA A O 1
ATOM 736 N N . HIS A 1 88 ? 1.205 3.930 -2.417 1.00 92.19 88 HIS A N 1
ATOM 737 C CA . HIS A 1 88 ? 0.698 3.509 -1.113 1.00 92.19 88 HIS A CA 1
ATOM 738 C C . HIS A 1 88 ? -0.500 2.614 -1.320 1.00 92.19 88 HIS A C 1
ATOM 740 O O . HIS A 1 88 ? -1.359 2.912 -2.155 1.00 92.19 88 HIS A O 1
ATOM 746 N N . GLY A 1 89 ? -0.602 1.552 -0.540 1.00 91.75 89 GLY A N 1
ATOM 747 C CA . GLY A 1 89 ? -1.741 0.669 -0.654 1.00 91.75 89 GLY A CA 1
ATOM 748 C C . GLY A 1 89 ? -1.986 -0.192 0.558 1.00 91.75 89 GLY A C 1
ATOM 749 O O . GLY A 1 89 ? -1.252 -0.193 1.543 1.00 91.75 89 GLY A O 1
ATOM 750 N N . VAL A 1 90 ? -3.089 -0.911 0.454 1.00 91.81 90 VAL A N 1
ATOM 751 C CA . VAL A 1 90 ? -3.588 -1.836 1.452 1.00 91.81 90 VAL A CA 1
ATOM 752 C C . VAL A 1 90 ? -3.914 -3.141 0.746 1.00 91.81 90 VAL A C 1
ATOM 754 O O . VAL A 1 90 ? -4.548 -3.148 -0.315 1.00 91.81 90 VAL A O 1
ATOM 757 N N . VAL A 1 91 ? -3.493 -4.246 1.351 1.00 92.69 91 VAL A N 1
ATOM 758 C CA . VAL A 1 91 ? -3.843 -5.600 0.917 1.00 92.69 91 VAL A CA 1
ATOM 759 C C . VAL A 1 91 ? -4.671 -6.299 1.978 1.00 92.69 91 VAL A C 1
ATOM 761 O O . VAL A 1 91 ? -4.414 -6.146 3.172 1.00 92.69 91 VAL A O 1
ATOM 764 N N . LYS A 1 92 ? -5.625 -7.117 1.542 1.00 93.19 92 LYS A N 1
ATOM 765 C CA . LYS A 1 92 ? -6.244 -8.169 2.345 1.00 93.19 92 LYS A CA 1
ATOM 766 C C . LYS A 1 92 ? -5.772 -9.512 1.822 1.00 93.19 92 LYS A C 1
ATOM 768 O O . LYS A 1 92 ? -5.914 -9.796 0.632 1.00 93.19 92 LYS A O 1
ATOM 773 N N . LEU A 1 93 ? -5.209 -10.316 2.712 1.00 93.44 93 LEU A N 1
ATOM 774 C CA . LEU A 1 93 ? -4.807 -11.681 2.407 1.00 93.44 93 LEU A CA 1
ATOM 775 C C . LEU A 1 93 ? -5.882 -12.635 2.925 1.00 93.44 93 LEU A C 1
ATOM 777 O O . LEU A 1 93 ? -6.465 -12.388 3.983 1.00 93.44 93 LEU A O 1
ATOM 781 N N . LYS A 1 94 ? -6.138 -13.730 2.206 1.00 93.31 94 LYS A N 1
ATOM 782 C CA . LYS A 1 94 ? -7.098 -14.746 2.672 1.00 93.31 94 LYS A CA 1
ATOM 783 C C . LYS A 1 94 ? -6.578 -15.509 3.886 1.00 93.31 94 LYS A C 1
ATOM 785 O O . LYS A 1 94 ? -7.357 -15.950 4.721 1.00 93.31 94 LYS A O 1
ATOM 790 N N . ASN A 1 95 ? -5.258 -15.638 3.988 1.00 91.38 95 ASN A N 1
ATOM 791 C CA . ASN A 1 95 ? -4.555 -16.294 5.086 1.00 91.38 95 ASN A CA 1
ATOM 792 C C . ASN A 1 95 ? -4.143 -15.316 6.204 1.00 91.38 95 ASN A C 1
ATOM 794 O O . ASN A 1 95 ? -3.151 -15.553 6.892 1.00 91.38 95 ASN A O 1
ATOM 798 N N . ASP A 1 96 ? -4.879 -14.213 6.374 1.00 89.69 96 ASP A N 1
ATOM 799 C CA . ASP A 1 96 ? -4.683 -13.260 7.467 1.00 89.69 96 ASP A CA 1
ATOM 800 C C . ASP A 1 96 ? -4.720 -13.987 8.827 1.00 89.69 96 ASP A C 1
ATOM 802 O O . ASP A 1 96 ? -5.763 -14.540 9.184 1.00 89.69 96 ASP A O 1
ATOM 806 N N . PRO A 1 97 ? -3.629 -13.981 9.618 1.00 88.56 97 PRO A N 1
ATOM 807 C CA . PRO A 1 97 ? -3.566 -14.709 10.885 1.00 88.56 97 PRO A CA 1
ATOM 808 C C . PRO A 1 97 ? -4.322 -14.000 12.028 1.00 88.56 97 PRO A C 1
ATOM 810 O O . PRO A 1 97 ? -4.042 -14.241 13.201 1.00 88.56 97 PRO A O 1
ATOM 813 N N . GLY A 1 98 ? -5.262 -13.107 11.705 1.00 89.56 98 GLY A N 1
ATOM 814 C CA . GLY A 1 98 ? -6.035 -12.315 12.661 1.00 89.56 98 GLY A CA 1
ATOM 815 C C . GLY A 1 98 ? -5.460 -10.921 12.918 1.00 89.56 98 GLY A C 1
ATOM 816 O O . GLY A 1 98 ? -5.843 -10.276 13.893 1.00 89.56 98 GLY A O 1
ATOM 817 N N . ILE A 1 99 ? -4.568 -10.416 12.056 1.00 86.75 99 ILE A N 1
ATOM 818 C CA . ILE A 1 99 ? -3.996 -9.065 12.185 1.00 86.75 99 ILE A CA 1
ATOM 819 C C . ILE A 1 99 ? -5.103 -8.012 12.126 1.00 86.75 99 ILE A C 1
ATOM 821 O O . ILE A 1 99 ? -5.115 -7.090 12.941 1.00 86.75 99 ILE A O 1
ATOM 825 N N . ALA A 1 100 ? -6.074 -8.169 11.222 1.00 85.94 100 ALA A N 1
ATOM 826 C CA . ALA A 1 100 ? -7.211 -7.254 11.137 1.00 85.94 100 ALA A CA 1
ATOM 827 C C . ALA A 1 100 ? -8.009 -7.185 12.458 1.00 85.94 100 ALA A C 1
ATOM 829 O O . ALA A 1 100 ? -8.346 -6.092 12.917 1.00 85.94 100 ALA A O 1
ATOM 830 N N . ASP A 1 101 ? -8.247 -8.325 13.113 1.00 88.38 101 ASP A N 1
ATOM 831 C CA . ASP A 1 101 ? -8.976 -8.387 14.387 1.00 88.38 101 ASP A CA 1
ATOM 832 C C . ASP A 1 101 ? -8.177 -7.764 15.535 1.00 88.38 101 ASP A C 1
ATOM 834 O O . ASP A 1 101 ? -8.728 -7.077 16.400 1.00 88.38 101 ASP A O 1
ATOM 838 N N . LEU A 1 102 ? -6.858 -7.967 15.533 1.00 88.56 102 LEU A N 1
ATOM 839 C CA . LEU A 1 102 ? -5.948 -7.330 16.480 1.00 88.56 102 LEU A CA 1
ATOM 840 C C . LEU A 1 102 ? -5.976 -5.803 16.335 1.00 88.56 102 LEU A C 1
ATOM 842 O O . LEU A 1 102 ? -6.080 -5.102 17.342 1.00 88.56 102 LEU A O 1
ATOM 846 N N . VAL A 1 103 ? -5.984 -5.279 15.106 1.00 86.81 103 VAL A N 1
ATOM 847 C CA . VAL A 1 103 ? -6.113 -3.835 14.850 1.00 86.81 103 VAL A CA 1
ATOM 848 C C . VAL A 1 103 ? -7.445 -3.289 15.378 1.00 86.81 103 VAL A C 1
ATOM 850 O O . VAL A 1 103 ? -7.457 -2.219 15.991 1.00 86.81 103 VAL A O 1
ATOM 853 N N . ILE A 1 104 ? -8.556 -4.022 15.222 1.00 88.81 104 ILE A N 1
ATOM 854 C CA . ILE A 1 104 ? -9.858 -3.632 15.794 1.00 88.81 104 ILE A CA 1
ATOM 855 C C . ILE A 1 104 ? -9.768 -3.518 17.321 1.00 88.81 104 ILE A C 1
ATOM 857 O O . ILE A 1 104 ? -10.238 -2.530 17.886 1.00 88.81 104 ILE A O 1
ATOM 861 N N . LYS A 1 105 ? -9.134 -4.488 17.995 1.00 89.94 105 LYS A N 1
ATOM 862 C CA . LYS A 1 105 ? -8.956 -4.468 19.459 1.00 89.94 105 LYS A CA 1
ATOM 863 C C . LYS A 1 105 ? -8.105 -3.286 19.918 1.00 89.94 105 LYS A C 1
ATOM 865 O O . LYS A 1 105 ? -8.490 -2.591 20.857 1.00 89.94 105 LYS A O 1
ATOM 870 N N . VAL A 1 106 ? -6.992 -3.018 19.231 1.00 90.12 106 VAL A N 1
ATOM 871 C CA . VAL A 1 106 ? -6.140 -1.846 19.499 1.00 90.12 106 VAL A CA 1
ATOM 872 C C . VAL A 1 106 ? -6.941 -0.556 19.355 1.00 90.12 106 VAL A C 1
ATOM 874 O O . VAL A 1 106 ? -6.905 0.304 20.235 1.00 90.12 106 VAL A O 1
ATOM 877 N N . TYR A 1 107 ? -7.697 -0.423 18.264 1.00 90.00 107 TYR A N 1
ATOM 878 C CA . TYR A 1 107 ? -8.500 0.764 18.000 1.00 90.00 107 TYR A CA 1
ATOM 879 C C . TYR A 1 107 ? -9.601 0.963 19.049 1.00 90.00 107 TYR A C 1
ATOM 881 O O . TYR A 1 107 ? -9.748 2.066 19.576 1.00 90.00 107 TYR A O 1
ATOM 889 N N . ALA A 1 108 ? -10.323 -0.102 19.407 1.00 91.00 108 ALA A N 1
ATOM 890 C CA . ALA A 1 108 ? -11.348 -0.068 20.445 1.00 91.00 108 ALA A CA 1
ATOM 891 C C . ALA A 1 108 ? -10.764 0.340 21.806 1.00 91.00 108 ALA A C 1
ATOM 893 O O . ALA A 1 108 ? -11.295 1.246 22.449 1.00 91.00 108 ALA A O 1
ATOM 894 N N . GLY A 1 109 ? -9.635 -0.255 22.207 1.00 92.38 109 GLY A N 1
ATOM 895 C CA . GLY A 1 109 ? -8.926 0.121 23.431 1.00 92.38 109 GLY A CA 1
ATOM 896 C C . GLY A 1 109 ? -8.482 1.586 23.420 1.00 92.38 109 GLY A C 1
ATOM 897 O O . GLY A 1 109 ? -8.695 2.303 24.396 1.00 92.38 109 GLY A O 1
ATOM 898 N N . ARG A 1 110 ? -7.954 2.086 22.293 1.00 91.62 110 ARG A N 1
ATOM 899 C CA . ARG A 1 110 ? -7.567 3.500 22.143 1.00 91.62 110 ARG A CA 1
ATOM 900 C C . ARG A 1 110 ? -8.760 4.449 22.276 1.00 91.62 110 ARG A C 1
ATOM 902 O O . ARG A 1 110 ? -8.661 5.443 22.993 1.00 91.62 110 ARG A O 1
ATOM 909 N N . LEU A 1 111 ? -9.874 4.163 21.600 1.00 93.25 111 LEU A N 1
ATOM 910 C CA . LEU A 1 111 ? -11.092 4.973 21.709 1.00 93.25 111 LEU A CA 1
ATOM 911 C C . LEU A 1 111 ? -11.649 4.962 23.135 1.00 93.25 111 LEU A C 1
ATOM 913 O O . LEU A 1 111 ? -12.090 5.995 23.635 1.00 93.25 111 LEU A O 1
ATOM 917 N N . MET A 1 112 ? -11.615 3.807 23.800 1.00 93.88 112 MET A N 1
ATOM 918 C CA . MET A 1 112 ? -12.059 3.683 25.184 1.00 93.88 112 MET A CA 1
ATOM 919 C C . MET A 1 112 ? -11.178 4.508 26.127 1.00 93.88 112 MET A C 1
ATOM 921 O O . MET A 1 112 ? -11.703 5.214 26.983 1.00 93.88 112 MET A O 1
ATOM 925 N N . ALA A 1 113 ? -9.858 4.502 25.923 1.00 92.25 113 ALA A N 1
ATOM 926 C CA . ALA A 1 113 ? -8.929 5.319 26.701 1.00 92.25 113 ALA A CA 1
ATOM 927 C C . ALA A 1 113 ? -9.227 6.818 26.550 1.00 92.25 113 ALA A C 1
ATOM 929 O O . ALA A 1 113 ? -9.237 7.545 27.539 1.00 92.25 113 ALA A O 1
ATOM 930 N N . GLN A 1 114 ? -9.533 7.268 25.327 1.00 92.25 114 GLN A N 1
ATOM 931 C CA . GLN A 1 114 ? -9.942 8.652 25.068 1.00 92.25 114 GLN A CA 1
ATOM 932 C C . GLN A 1 114 ? -11.252 9.004 25.779 1.00 92.25 114 GLN A C 1
ATOM 934 O O . GLN A 1 114 ? -11.340 10.057 26.399 1.00 92.25 114 GLN A O 1
ATOM 939 N N . LYS A 1 115 ? -12.250 8.113 25.738 1.00 92.75 115 LYS A N 1
ATOM 940 C CA . LYS A 1 115 ? -13.527 8.316 26.437 1.00 92.75 115 LYS A CA 1
ATOM 941 C C . LYS A 1 115 ? -13.363 8.356 27.955 1.00 92.75 115 LYS A C 1
ATOM 943 O O . LYS A 1 115 ? -13.971 9.193 28.603 1.00 92.75 115 LYS A O 1
ATOM 948 N N . LEU A 1 116 ? -12.534 7.488 28.536 1.00 91.81 116 LEU A N 1
ATOM 949 C CA . LEU A 1 116 ? -12.272 7.498 29.981 1.00 91.81 116 LEU A CA 1
ATOM 950 C C . LEU A 1 116 ? -11.496 8.739 30.445 1.00 91.81 116 LEU A C 1
ATOM 952 O O . LEU A 1 116 ? -11.544 9.067 31.626 1.00 91.81 116 LEU A O 1
ATOM 956 N N . ALA A 1 117 ? -10.789 9.423 29.543 1.00 91.06 117 ALA A N 1
ATOM 957 C CA . ALA A 1 117 ? -10.148 10.699 29.844 1.00 91.06 117 ALA A CA 1
ATOM 958 C C . ALA A 1 117 ? -11.139 11.879 29.873 1.00 91.06 117 ALA A C 1
ATOM 960 O O . ALA A 1 117 ? -10.776 12.946 30.361 1.00 91.06 117 ALA A O 1
ATOM 961 N N . ASP A 1 118 ? -12.367 11.700 29.371 1.00 93.25 118 ASP A N 1
ATOM 962 C CA . ASP A 1 118 ? -13.434 12.698 29.422 1.00 93.25 118 ASP A CA 1
ATOM 963 C C . ASP A 1 118 ? -14.193 12.611 30.769 1.00 93.25 118 ASP A C 1
ATOM 965 O O . ASP A 1 118 ? -14.879 11.613 31.046 1.00 93.25 118 ASP A O 1
ATOM 969 N N . PRO A 1 119 ? -14.113 13.649 31.629 1.00 89.56 119 PRO A N 1
ATOM 970 C CA . PRO A 1 119 ? -14.819 13.672 32.907 1.00 89.56 119 PRO A CA 1
ATOM 971 C C . PRO A 1 119 ? -16.343 13.595 32.756 1.00 89.56 119 PRO A C 1
ATOM 973 O O . PRO A 1 119 ? -17.018 13.021 33.606 1.00 89.56 119 PRO A O 1
ATOM 976 N N . GLN A 1 120 ? -16.904 14.137 31.670 1.00 90.38 120 GLN A N 1
ATOM 977 C CA . GLN A 1 120 ? -18.349 14.136 31.439 1.00 90.38 120 GLN A CA 1
ATOM 978 C C . GLN A 1 120 ? -18.865 12.736 31.087 1.00 90.38 120 GLN A C 1
ATOM 980 O O . GLN A 1 120 ? -19.975 12.356 31.466 1.00 90.38 120 GLN A O 1
ATOM 985 N N . TYR A 1 121 ? -18.042 11.948 30.397 1.00 88.50 121 TYR A N 1
ATOM 986 C CA . TYR A 1 121 ? -18.337 10.553 30.101 1.00 88.50 121 TYR A CA 1
ATOM 987 C C . TYR A 1 121 ? -18.240 9.673 31.354 1.00 88.50 121 TYR A C 1
ATOM 989 O O . TYR A 1 121 ? -19.104 8.830 31.589 1.00 88.50 121 TYR A O 1
ATOM 997 N N . THR A 1 122 ? -17.215 9.885 32.182 1.00 87.88 122 THR A N 1
ATOM 998 C CA . THR A 1 122 ? -16.978 9.077 33.390 1.00 87.88 122 THR A CA 1
ATOM 999 C C . THR A 1 122 ? -17.910 9.412 34.553 1.00 87.88 122 THR A C 1
ATOM 1001 O O . THR A 1 122 ? -18.210 8.520 35.341 1.00 87.88 122 THR A O 1
ATOM 1004 N N . ALA A 1 123 ? -18.450 10.634 34.621 1.00 87.75 123 ALA A N 1
ATOM 1005 C CA . ALA A 1 123 ? -19.402 11.055 35.654 1.00 87.75 123 ALA A CA 1
ATOM 1006 C C . ALA A 1 123 ? -20.681 10.196 35.732 1.00 87.75 123 ALA A C 1
ATOM 1008 O O . ALA A 1 123 ? -21.332 10.167 36.772 1.00 87.75 123 ALA A O 1
ATOM 1009 N N . ASN A 1 124 ? -21.038 9.501 34.646 1.00 87.19 124 ASN A N 1
ATOM 1010 C CA . ASN A 1 124 ? -22.243 8.671 34.555 1.00 87.19 124 ASN A CA 1
ATOM 1011 C C . ASN A 1 124 ? -21.964 7.161 34.669 1.00 87.19 124 ASN A C 1
ATOM 1013 O O . ASN A 1 124 ? -22.858 6.358 34.410 1.00 87.19 124 ASN A O 1
ATOM 1017 N N . LEU A 1 125 ? -20.733 6.760 34.997 1.00 90.19 125 LEU A N 1
ATOM 1018 C CA . LEU A 1 125 ? -20.333 5.355 35.078 1.00 90.19 125 LEU A CA 1
ATOM 1019 C C . LEU A 1 125 ? -20.148 4.917 36.530 1.00 90.19 125 LEU A C 1
ATOM 1021 O O . LEU A 1 125 ? -19.633 5.668 37.356 1.00 90.19 125 LEU A O 1
ATOM 1025 N N . SER A 1 126 ? -20.524 3.673 36.829 1.00 92.56 126 SER A N 1
ATOM 1026 C CA . SER A 1 126 ? -20.159 3.044 38.099 1.00 92.56 126 SER A CA 1
ATOM 1027 C C . SER A 1 126 ? -18.655 2.737 38.156 1.00 92.56 126 SER A C 1
ATOM 1029 O O . SER A 1 126 ? -17.971 2.664 37.134 1.00 92.56 126 SER A O 1
ATOM 1031 N N . GLU A 1 127 ? -18.111 2.500 39.349 1.00 88.50 127 GLU A N 1
ATOM 1032 C CA . GLU A 1 127 ? -16.709 2.072 39.477 1.00 88.50 127 GLU A CA 1
ATOM 1033 C C . GLU A 1 127 ? -16.439 0.748 38.742 1.00 88.50 127 GLU A C 1
ATOM 1035 O O . GLU A 1 127 ? -15.393 0.584 38.110 1.00 88.50 127 GLU A O 1
ATOM 1040 N N . GLN A 1 128 ? -17.409 -0.170 38.755 1.00 90.38 128 GLN A N 1
ATOM 1041 C CA . GLN A 1 128 ? -17.308 -1.454 38.066 1.00 90.38 128 GLN A CA 1
ATOM 1042 C C . GLN A 1 128 ? -17.329 -1.285 36.540 1.00 90.38 128 GLN A C 1
ATOM 1044 O O . GLN A 1 128 ? -16.515 -1.883 35.839 1.00 90.38 128 GLN A O 1
ATOM 1049 N N . ASP A 1 129 ? -18.162 -0.372 36.034 1.00 90.44 129 ASP A N 1
ATOM 1050 C CA . ASP A 1 129 ? -18.167 0.027 34.626 1.00 90.44 129 ASP A CA 1
ATOM 1051 C C . ASP A 1 129 ? -16.818 0.575 34.163 1.00 90.44 129 ASP A C 1
ATOM 1053 O O . ASP A 1 129 ? -16.406 0.331 33.026 1.00 90.44 129 ASP A O 1
ATOM 1057 N N . VAL A 1 130 ? -16.165 1.378 35.005 1.00 87.94 130 VAL A N 1
ATOM 1058 C CA . VAL A 1 130 ? -14.856 1.962 34.702 1.00 87.94 130 VAL A CA 1
ATOM 1059 C C . VAL A 1 130 ? -13.782 0.876 34.673 1.00 87.94 130 VAL A C 1
ATOM 1061 O O . VAL A 1 130 ? -12.914 0.919 33.799 1.00 87.94 130 VAL A O 1
ATOM 1064 N N . LEU A 1 131 ? -13.846 -0.105 35.578 1.00 90.56 131 LEU A N 1
ATOM 1065 C CA . LEU A 1 131 ? -12.892 -1.212 35.632 1.00 90.56 131 LEU A CA 1
ATOM 1066 C C . LEU A 1 131 ? -12.958 -2.087 34.371 1.00 90.56 131 LEU A C 1
ATOM 1068 O O . LEU A 1 131 ? -11.942 -2.255 33.702 1.00 90.56 131 LEU A O 1
ATOM 1072 N N . GLU A 1 132 ? -14.150 -2.529 33.964 1.00 90.56 132 GLU A N 1
ATOM 1073 C CA . GLU A 1 132 ? -14.329 -3.324 32.736 1.00 90.56 132 GLU A CA 1
ATOM 1074 C C . GLU A 1 132 ? -13.832 -2.581 31.486 1.00 90.56 132 GLU A C 1
ATOM 1076 O O . GLU A 1 132 ? -13.196 -3.141 30.589 1.00 90.56 132 GLU A O 1
ATOM 1081 N N . LYS A 1 133 ? -14.087 -1.271 31.424 1.00 91.12 133 LYS A N 1
ATOM 1082 C CA . LYS A 1 133 ? -13.628 -0.429 30.315 1.00 91.12 133 LYS A CA 1
ATOM 1083 C C . LYS A 1 133 ? -12.109 -0.240 30.333 1.00 91.12 133 LYS A C 1
ATOM 1085 O O . LYS A 1 133 ? -11.509 -0.116 29.266 1.00 91.12 133 LYS A O 1
ATOM 1090 N N . ARG A 1 134 ? -11.468 -0.247 31.506 1.00 90.38 134 ARG A N 1
ATOM 1091 C CA . ARG A 1 134 ? -10.001 -0.240 31.638 1.00 90.38 134 ARG A CA 1
ATOM 1092 C C . ARG A 1 134 ? -9.369 -1.553 31.188 1.00 90.38 134 ARG A C 1
ATOM 1094 O O . ARG A 1 134 ? -8.308 -1.498 30.571 1.00 90.38 134 ARG A O 1
ATOM 1101 N N . ASP A 1 135 ? -10.029 -2.688 31.388 1.00 90.81 135 ASP A N 1
ATOM 1102 C CA . ASP A 1 135 ? -9.547 -3.974 30.870 1.00 90.81 135 ASP A CA 1
ATOM 1103 C C . ASP A 1 135 ? -9.511 -3.981 29.334 1.00 90.81 135 ASP A C 1
ATOM 1105 O O . ASP A 1 135 ? -8.529 -4.420 28.730 1.00 90.81 135 ASP A O 1
ATOM 1109 N N . LEU A 1 136 ? -10.524 -3.393 28.683 1.00 88.25 136 LEU A N 1
ATOM 1110 C CA . LEU A 1 136 ? -10.532 -3.190 27.227 1.00 88.25 136 LEU A CA 1
ATOM 1111 C C . LEU A 1 136 ? -9.383 -2.287 26.753 1.00 88.25 136 LEU A C 1
ATOM 1113 O O . LEU A 1 136 ? -8.767 -2.557 25.718 1.00 88.25 136 LEU A O 1
ATOM 1117 N N . VAL A 1 137 ? -9.067 -1.229 27.508 1.00 89.88 137 VAL A N 1
ATOM 1118 C CA . VAL A 1 137 ? -7.894 -0.380 27.240 1.00 89.88 137 VAL A CA 1
ATOM 1119 C C . VAL A 1 137 ? -6.606 -1.196 27.363 1.00 89.88 137 VAL A C 1
ATOM 1121 O O . VAL A 1 137 ? -5.769 -1.147 26.461 1.00 89.88 137 VAL A O 1
ATOM 1124 N N . GLY A 1 138 ? -6.464 -1.979 28.435 1.00 87.38 138 GLY A N 1
ATOM 1125 C CA . GLY A 1 138 ? -5.304 -2.837 28.678 1.00 87.38 138 GLY A CA 1
ATOM 1126 C C . GLY A 1 138 ? -5.083 -3.858 27.563 1.00 87.38 138 GLY A C 1
ATOM 1127 O O . GLY A 1 138 ? -3.969 -3.979 27.053 1.00 87.38 138 GLY A O 1
ATOM 1128 N N . ALA A 1 139 ? -6.148 -4.522 27.108 1.00 85.88 139 ALA A N 1
ATOM 1129 C CA . ALA A 1 139 ? -6.092 -5.450 25.980 1.00 85.88 139 ALA A CA 1
ATOM 1130 C C . ALA A 1 139 ? -5.623 -4.763 24.685 1.00 85.88 139 ALA A C 1
ATOM 1132 O O . ALA A 1 139 ? -4.803 -5.317 23.953 1.00 85.88 139 ALA A O 1
ATOM 1133 N N . GLY A 1 140 ? -6.097 -3.542 24.411 1.00 84.12 140 GLY A N 1
ATOM 1134 C CA . GLY A 1 140 ? -5.654 -2.760 23.256 1.00 84.12 140 GLY A CA 1
ATOM 1135 C C . GLY A 1 140 ? -4.180 -2.347 23.334 1.00 84.12 140 GLY A C 1
ATOM 1136 O O . GLY A 1 140 ? -3.455 -2.486 22.350 1.00 84.12 140 GLY A O 1
ATOM 1137 N N . ILE A 1 141 ? -3.716 -1.887 24.501 1.00 83.75 141 ILE A N 1
ATOM 1138 C CA . ILE A 1 141 ? -2.309 -1.506 24.727 1.00 83.75 141 ILE A CA 1
ATOM 1139 C C . ILE A 1 141 ? -1.383 -2.713 24.556 1.00 83.75 141 ILE A C 1
ATOM 1141 O O . ILE A 1 141 ? -0.359 -2.606 23.881 1.00 83.75 141 ILE A O 1
ATOM 1145 N N . LEU A 1 142 ? -1.755 -3.864 25.124 1.00 82.56 142 LEU A N 1
ATOM 1146 C CA . LEU A 1 142 ? -0.963 -5.090 25.040 1.00 82.56 142 LEU A CA 1
ATOM 1147 C C . LEU A 1 142 ? -0.742 -5.525 23.586 1.00 82.56 142 LEU A C 1
ATOM 1149 O O . LEU A 1 142 ? 0.360 -5.916 23.214 1.00 82.56 142 LEU A O 1
ATOM 1153 N N . VAL A 1 143 ? -1.779 -5.439 22.752 1.00 78.44 143 VAL A N 1
ATOM 1154 C CA . VAL A 1 143 ? -1.672 -5.785 21.330 1.00 78.44 143 VAL A CA 1
ATOM 1155 C C . VAL A 1 143 ? -0.833 -4.750 20.572 1.00 78.44 143 VAL A C 1
ATOM 1157 O O . VAL A 1 143 ? 0.003 -5.130 19.755 1.00 78.44 143 VAL A O 1
ATOM 1160 N N . ALA A 1 144 ? -1.002 -3.455 20.860 1.00 74.88 144 ALA A N 1
ATOM 1161 C CA . ALA A 1 144 ? -0.265 -2.382 20.189 1.00 74.88 144 ALA A CA 1
ATOM 1162 C C . ALA A 1 144 ? 1.249 -2.433 20.450 1.00 74.88 144 ALA A C 1
ATOM 1164 O O . ALA A 1 144 ? 2.032 -2.155 19.547 1.00 74.88 144 ALA A O 1
ATOM 1165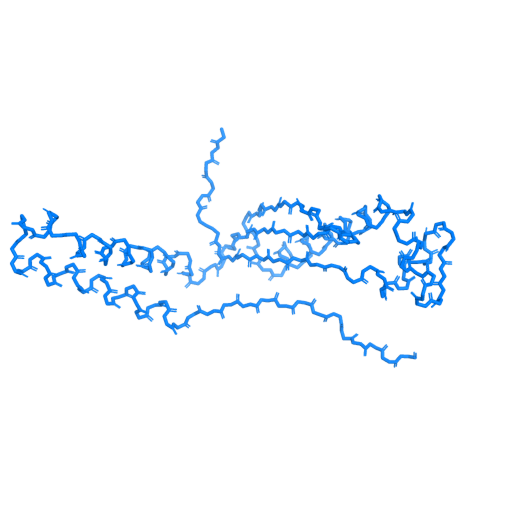 N N . GLY A 1 145 ? 1.665 -2.807 21.664 1.00 64.25 145 GLY A N 1
ATOM 1166 C CA . GLY A 1 145 ? 3.081 -2.913 22.028 1.00 64.25 145 GLY A CA 1
ATOM 1167 C C . GLY A 1 145 ? 3.842 -4.048 21.332 1.00 64.25 145 GLY A C 1
ATOM 1168 O O . GLY A 1 145 ? 5.067 -4.069 21.395 1.00 64.25 145 GLY A O 1
ATOM 1169 N N . ASN A 1 146 ? 3.141 -4.971 20.663 1.00 58.84 146 ASN A N 1
ATOM 1170 C CA . ASN A 1 146 ? 3.712 -6.230 20.179 1.00 58.84 146 ASN A CA 1
ATOM 1171 C C . ASN A 1 146 ? 3.819 -6.350 18.648 1.00 58.84 146 ASN A C 1
ATOM 1173 O O . ASN A 1 146 ? 4.335 -7.360 18.172 1.00 58.84 146 ASN A O 1
ATOM 1177 N N . PHE A 1 147 ? 3.355 -5.369 17.863 1.00 50.84 147 PHE A N 1
ATOM 1178 C CA . PHE A 1 147 ? 3.335 -5.496 16.400 1.00 50.84 147 PHE A CA 1
ATOM 1179 C C . PHE A 1 147 ? 3.748 -4.215 15.663 1.00 50.84 147 PHE A C 1
ATOM 1181 O O . PHE A 1 147 ? 3.032 -3.218 15.664 1.00 50.84 147 PHE A O 1
ATOM 1188 N N . GLN A 1 148 ? 4.859 -4.299 14.928 1.00 47.88 148 GLN A N 1
ATOM 1189 C CA . GLN A 1 148 ? 5.169 -3.438 13.786 1.00 47.88 148 GLN A CA 1
ATOM 1190 C C . GLN A 1 148 ? 5.659 -4.343 12.650 1.00 47.88 148 GLN A C 1
ATOM 1192 O O . GLN A 1 148 ? 6.675 -5.018 12.791 1.00 47.88 148 GLN A O 1
ATOM 1197 N N . ILE A 1 149 ? 4.915 -4.400 11.541 1.00 51.59 149 ILE A N 1
ATOM 1198 C CA . ILE A 1 149 ? 5.330 -5.127 10.334 1.00 51.59 149 ILE A CA 1
ATOM 1199 C C . ILE A 1 149 ? 5.686 -4.083 9.283 1.00 51.59 149 ILE A C 1
ATOM 1201 O O . ILE A 1 149 ? 4.809 -3.432 8.720 1.00 51.59 149 ILE A O 1
ATOM 1205 N N . GLU A 1 150 ? 6.980 -3.929 9.034 1.00 50.16 150 GLU A N 1
ATOM 1206 C CA . GLU A 1 150 ? 7.514 -3.090 7.969 1.00 50.16 150 GLU A CA 1
ATOM 1207 C C . GLU A 1 150 ? 8.150 -4.003 6.917 1.00 50.16 150 GLU A C 1
ATOM 1209 O O . GLU A 1 150 ? 9.082 -4.752 7.208 1.00 50.16 150 GLU A O 1
ATOM 1214 N N . VAL A 1 151 ? 7.614 -3.986 5.696 1.00 52.34 151 VAL A N 1
ATOM 1215 C CA . VAL A 1 151 ? 8.140 -4.792 4.589 1.00 52.34 151 VAL A CA 1
ATOM 1216 C C . VAL A 1 151 ? 8.877 -3.867 3.628 1.00 52.34 151 VAL A C 1
ATOM 1218 O O . VAL A 1 151 ? 8.264 -3.215 2.785 1.00 52.34 151 VAL A O 1
ATOM 1221 N N . ILE A 1 152 ? 10.203 -3.806 3.762 1.00 53.00 152 ILE A N 1
ATOM 1222 C CA . ILE A 1 152 ? 11.075 -3.018 2.883 1.00 53.00 152 ILE A CA 1
ATOM 1223 C C . ILE A 1 152 ? 11.670 -3.940 1.819 1.00 53.00 152 ILE A C 1
ATOM 1225 O O . ILE A 1 152 ? 12.495 -4.804 2.116 1.00 53.00 152 ILE A O 1
ATOM 1229 N N . PHE A 1 153 ? 11.305 -3.721 0.556 1.00 54.47 153 PHE A N 1
ATOM 1230 C CA . PHE A 1 153 ? 11.983 -4.346 -0.579 1.00 54.47 153 PHE A CA 1
ATOM 1231 C C . PHE A 1 153 ? 13.091 -3.423 -1.077 1.00 54.47 153 PHE A C 1
ATOM 1233 O O . PHE A 1 153 ? 12.843 -2.493 -1.842 1.00 54.47 153 PHE A O 1
ATOM 1240 N N . CYS A 1 154 ? 14.327 -3.685 -0.661 1.00 48.59 154 CYS A N 1
ATOM 1241 C CA . CYS A 1 154 ? 15.498 -3.043 -1.247 1.00 48.59 154 CYS A CA 1
ATOM 1242 C C . CYS A 1 154 ? 16.160 -4.023 -2.220 1.00 48.59 154 CYS A C 1
ATOM 1244 O O . CYS A 1 154 ? 16.428 -5.172 -1.864 1.00 48.59 154 CYS A O 1
ATOM 1246 N N . LYS A 1 155 ? 16.425 -3.593 -3.459 1.00 47.94 155 LYS A N 1
ATOM 1247 C CA . LYS A 1 155 ? 17.271 -4.379 -4.364 1.00 47.94 155 LYS A CA 1
ATOM 1248 C C . LYS A 1 155 ? 18.663 -4.439 -3.714 1.00 47.94 155 LYS A C 1
ATOM 1250 O O . LYS A 1 155 ? 19.190 -3.370 -3.402 1.00 47.94 155 LYS A O 1
ATOM 1255 N N . PRO A 1 156 ? 19.269 -5.620 -3.495 1.00 40.34 156 PRO A N 1
ATOM 1256 C CA . PRO A 1 156 ? 20.643 -5.667 -3.022 1.00 40.34 156 PRO A CA 1
ATOM 1257 C C . PRO A 1 156 ? 21.511 -4.891 -4.013 1.00 40.34 156 PRO A C 1
ATOM 1259 O O . PRO A 1 156 ? 21.346 -5.029 -5.231 1.00 40.34 156 PRO A O 1
ATOM 1262 N N . ALA A 1 157 ? 22.391 -4.036 -3.493 1.00 41.38 157 ALA A N 1
ATOM 1263 C CA . ALA A 1 157 ? 23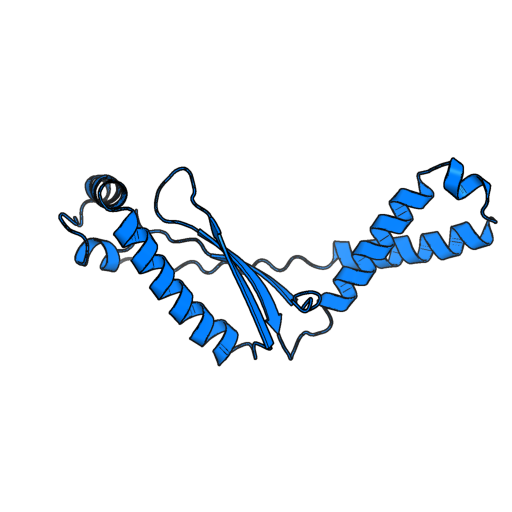.402 -3.374 -4.297 1.00 41.38 157 ALA A CA 1
ATOM 1264 C C . ALA A 1 157 ? 24.301 -4.467 -4.883 1.00 41.38 157 ALA A C 1
ATOM 1266 O O . ALA A 1 157 ? 25.197 -4.975 -4.214 1.00 41.38 157 ALA A O 1
ATOM 1267 N N . VAL A 1 158 ? 24.016 -4.890 -6.113 1.00 38.59 158 VAL A N 1
ATOM 1268 C CA . VAL A 1 158 ? 24.940 -5.741 -6.850 1.00 38.59 158 VAL A CA 1
ATOM 1269 C C . VAL A 1 158 ? 26.084 -4.825 -7.257 1.00 38.59 158 VAL A C 1
ATOM 1271 O O . VAL A 1 158 ? 25.927 -3.971 -8.128 1.00 38.59 158 VAL A O 1
ATOM 1274 N N . VAL A 1 159 ? 27.202 -4.952 -6.547 1.00 35.84 159 VAL A N 1
ATOM 1275 C CA . VAL A 1 159 ? 28.488 -4.407 -6.970 1.00 35.84 159 VAL A CA 1
ATOM 1276 C C . VAL A 1 159 ? 28.918 -5.255 -8.168 1.00 35.84 159 VAL A C 1
ATOM 1278 O O . VAL A 1 159 ? 29.394 -6.373 -7.991 1.00 35.84 159 VAL A O 1
ATOM 1281 N N . THR A 1 160 ? 28.649 -4.769 -9.377 1.00 36.75 160 THR A N 1
ATOM 1282 C CA . THR A 1 160 ? 29.313 -5.222 -10.609 1.00 36.75 160 THR A CA 1
ATOM 1283 C C . THR A 1 160 ? 30.228 -4.125 -11.094 1.00 36.75 160 THR A C 1
ATOM 1285 O O . THR A 1 160 ? 29.709 -2.988 -11.206 1.00 36.75 160 THR A O 1
#

Sequence (160 aa):
MQQKGLGTAFFTVSFADNHSYDLHRLMPNGSAEPKLRYQSTNANLHLADWYFSEKLRLFMKHFFGGCLDLEWMWYRFEWQSRTAIHAHGVVKLKNDPGIADLVIKVYAGRLMAQKLADPQYTANLSEQDVLEKRDLVGAGILVAGNFQIEVIFCKPAVVT

Radius of gyration: 22.73 Å; chains: 1; bounding box: 52×33×64 Å

InterPro domains:
  IPR025476 Helitron helicase-like domain [PF14214] (3-91)

Foldseek 3Di:
DDDPAAFLDKAKFDDPQLPDPVLLVPFDQRDPDSVSSQVSQVVPVVSQQVVVVVVVVVCCCCPCVNPQQWPDKDKDWDDDPGGYIMMIIGTHHPVRPCSSVLVVLLVLLVVLVVQLVDPVSCVPDDPVRNVVSVVSVVSNVVSVVPDDDYDDDDDPPPPD